Protein AF-W8GEL3-F1 (afdb_monomer_lite)

Foldseek 3Di:
DCPVVVVVVVVVVVVVVVVVVVVVVVVVVVVVVVVVVVVVVVVVVVVVVVVVVVVVVVVVVCVVVVDDVPVPLVVLQVVLVVLQVQCVQLVVQLVVLVVVLVVVCVVPVVCNVVSVVVSVVSSVVSVVRNVVSVVSSVCSNPPD

Secondary structure (DSSP, 8-state):
--HHHHHHHHHHHHHHHHHHHHHHHHHHHHHHHHHHHHHHHHHHHHHHHHHHHHHHHHHHHHHHH---HHHHHHHHHHHHHHHGGGHHHHHHHHHHHHHHHHHHHHH-GGGHHHHHHHHHHHHHHHHHHHHHHHHHHHHHHHT-

Structure (mmCIF, N/CA/C/O backbone):
data_AF-W8GEL3-F1
#
_entry.id   AF-W8GEL3-F1
#
loop_
_atom_site.group_PDB
_atom_site.id
_atom_site.type_symbol
_atom_site.label_atom_id
_atom_site.label_alt_id
_atom_site.label_comp_id
_atom_site.label_asym_id
_atom_site.label_entity_id
_atom_site.label_seq_id
_atom_site.pdbx_PDB_ins_code
_atom_site.Cartn_x
_atom_site.Cartn_y
_atom_site.Cartn_z
_atom_site.occupancy
_atom_site.B_iso_or_equiv
_atom_site.auth_seq_id
_atom_site.auth_comp_id
_atom_site.auth_asym_id
_atom_site.auth_atom_id
_atom_site.pdbx_PDB_model_num
ATOM 1 N N . MET A 1 1 ? -8.333 12.219 53.788 1.00 58.69 1 MET A N 1
ATOM 2 C CA . MET A 1 1 ? -8.489 13.093 52.601 1.00 58.69 1 MET A CA 1
ATOM 3 C C . MET A 1 1 ? -7.309 13.047 51.596 1.00 58.69 1 MET A C 1
ATOM 5 O O . MET A 1 1 ? -7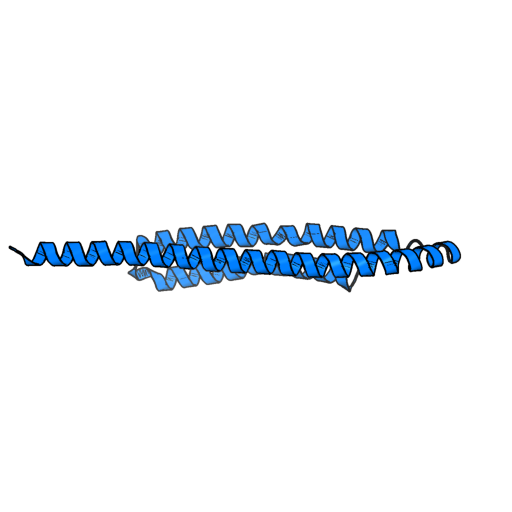.336 13.787 50.629 1.00 58.69 1 MET A O 1
ATOM 9 N N . ASN A 1 2 ? -6.304 12.157 51.739 1.00 61.06 2 ASN A N 1
ATOM 10 C CA . ASN A 1 2 ? -5.043 12.194 50.954 1.00 61.06 2 ASN A CA 1
ATOM 11 C C . ASN A 1 2 ? -4.965 11.192 49.761 1.00 61.06 2 ASN A C 1
ATOM 13 O O . ASN A 1 2 ? -4.196 11.377 48.824 1.00 61.06 2 ASN A O 1
ATOM 17 N N . LYS A 1 3 ? -5.797 10.138 49.711 1.00 61.75 3 LYS A N 1
ATOM 18 C CA . LYS A 1 3 ? -5.698 9.108 48.648 1.00 61.75 3 LYS A CA 1
ATOM 19 C C . LYS A 1 3 ? -5.955 9.645 47.226 1.00 61.75 3 LYS A C 1
ATOM 21 O O . LYS A 1 3 ? -5.307 9.191 46.291 1.00 61.75 3 LYS A O 1
ATOM 26 N N . ASN A 1 4 ? -6.820 10.652 47.075 1.00 62.16 4 ASN A N 1
ATOM 27 C CA . ASN A 1 4 ? -7.196 11.222 45.771 1.00 62.16 4 ASN A CA 1
ATOM 28 C C . ASN A 1 4 ? -6.123 12.132 45.142 1.00 62.16 4 ASN A C 1
ATOM 30 O O . ASN A 1 4 ? -6.151 12.368 43.934 1.00 62.16 4 ASN A O 1
ATOM 34 N N . LEU A 1 5 ? -5.178 12.647 45.937 1.00 62.97 5 LEU A N 1
ATOM 35 C CA . LEU A 1 5 ? -4.068 13.466 45.433 1.00 62.97 5 LEU A CA 1
ATOM 36 C C . LEU A 1 5 ? -2.972 12.581 44.822 1.00 62.97 5 LEU A C 1
ATOM 38 O O . LEU A 1 5 ? -2.468 12.873 43.739 1.00 62.97 5 LEU A O 1
ATOM 42 N N . ASN A 1 6 ? -2.661 11.454 45.469 1.00 70.31 6 ASN A N 1
ATOM 43 C CA . ASN A 1 6 ? -1.639 10.515 45.002 1.00 70.31 6 ASN A CA 1
ATOM 44 C C . ASN A 1 6 ? -2.050 9.814 43.688 1.00 70.31 6 ASN A C 1
ATOM 46 O O . ASN A 1 6 ? -1.251 9.706 42.757 1.00 70.31 6 ASN A O 1
ATOM 50 N N . THR A 1 7 ? -3.323 9.423 43.549 1.00 71.44 7 THR A N 1
ATOM 51 C CA . THR A 1 7 ? -3.838 8.830 42.300 1.00 71.44 7 THR A CA 1
ATOM 52 C C . THR A 1 7 ? -3.793 9.811 41.122 1.00 71.44 7 THR A C 1
ATOM 54 O O . THR A 1 7 ? -3.418 9.420 40.016 1.00 71.44 7 THR A O 1
ATOM 57 N N . ASN A 1 8 ? -4.084 11.095 41.357 1.00 73.00 8 ASN A N 1
ATOM 58 C CA . ASN A 1 8 ? -4.004 12.149 40.340 1.00 73.00 8 ASN A CA 1
ATOM 59 C C . ASN A 1 8 ? -2.567 12.427 39.868 1.00 73.00 8 ASN A C 1
ATOM 61 O O . ASN A 1 8 ? -2.337 12.608 38.671 1.00 73.00 8 ASN A O 1
ATOM 65 N N . ILE A 1 9 ? -1.590 12.431 40.780 1.00 77.06 9 ILE A N 1
ATOM 66 C CA . ILE A 1 9 ? -0.173 12.640 40.436 1.00 77.06 9 ILE A CA 1
ATOM 67 C C . ILE A 1 9 ? 0.368 11.449 39.633 1.00 77.06 9 ILE A C 1
ATOM 69 O O . ILE A 1 9 ? 1.024 11.642 38.606 1.00 77.06 9 ILE A O 1
ATOM 73 N N . LYS A 1 10 ? 0.046 10.216 40.048 1.00 78.56 10 LYS A N 1
ATOM 74 C CA . LYS A 1 10 ? 0.476 8.994 39.348 1.00 78.56 10 LYS A CA 1
ATOM 75 C C . LYS A 1 10 ? -0.104 8.918 37.930 1.00 78.56 10 LYS A C 1
ATOM 77 O O . LYS A 1 10 ? 0.619 8.600 36.991 1.00 78.56 10 LYS A O 1
ATOM 82 N N . SER A 1 11 ? -1.373 9.296 37.777 1.00 79.38 11 SER A N 1
ATOM 83 C CA . SER A 1 11 ? -2.069 9.420 36.492 1.00 79.38 11 SER A CA 1
ATOM 84 C C . SER A 1 11 ? -1.412 10.460 35.572 1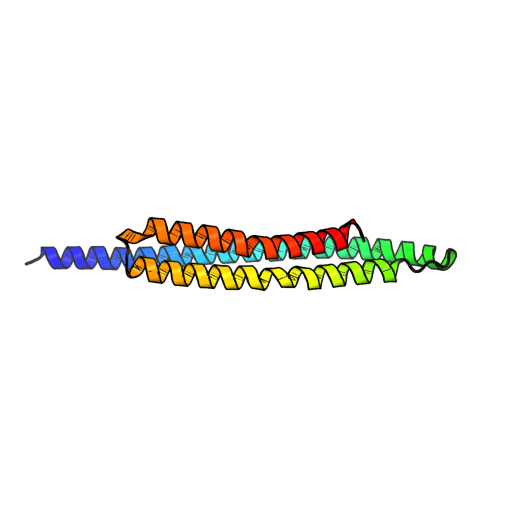.00 79.38 11 SER A C 1
ATOM 86 O O . SER A 1 11 ? -1.013 10.130 34.455 1.00 79.38 11 SER A O 1
ATOM 88 N N . LYS A 1 12 ? -1.185 11.695 36.047 1.00 80.75 12 LYS A N 1
ATOM 89 C CA . LYS A 1 12 ? -0.526 12.748 35.247 1.00 80.75 12 LYS A CA 1
ATOM 90 C C . LYS A 1 12 ? 0.882 12.358 34.792 1.00 80.75 12 LYS A C 1
ATOM 92 O O . LYS A 1 12 ? 1.240 12.609 33.641 1.00 80.75 12 LYS A O 1
ATOM 97 N N . ASN A 1 13 ? 1.666 11.724 35.663 1.00 83.81 13 ASN A N 1
ATOM 98 C CA . ASN A 1 13 ? 3.007 11.253 35.312 1.00 83.81 13 ASN A CA 1
ATOM 99 C C . ASN A 1 13 ? 2.968 10.110 34.288 1.00 83.81 13 ASN A C 1
ATOM 101 O O . ASN A 1 13 ? 3.804 10.078 33.387 1.00 83.81 13 ASN A O 1
ATOM 105 N N . PHE A 1 14 ? 1.972 9.224 34.369 1.00 84.50 14 PHE A N 1
ATOM 106 C CA . PHE A 1 14 ? 1.754 8.178 33.372 1.00 84.50 14 PHE A CA 1
ATOM 107 C C . PHE A 1 14 ? 1.435 8.766 31.991 1.00 84.50 14 PHE A C 1
ATOM 109 O O . PHE A 1 14 ? 2.116 8.430 31.025 1.00 84.50 14 PHE A O 1
ATOM 116 N N . TYR A 1 15 ? 0.494 9.713 31.893 1.00 80.88 15 TYR A N 1
ATOM 117 C CA . TYR A 1 15 ? 0.175 10.374 30.618 1.00 80.88 15 TYR A CA 1
ATOM 118 C C . TYR A 1 15 ? 1.362 11.161 30.043 1.00 80.88 15 TYR A C 1
ATOM 120 O O . TYR A 1 15 ? 1.587 11.149 28.832 1.00 80.88 15 TYR A O 1
ATOM 128 N N . LYS A 1 16 ? 2.160 11.814 30.898 1.00 86.50 16 LYS A N 1
ATOM 129 C CA . LYS A 1 16 ? 3.372 12.529 30.474 1.00 86.50 16 LYS A CA 1
ATOM 130 C C . LYS A 1 16 ? 4.427 11.571 29.912 1.00 86.50 16 LYS A C 1
ATOM 132 O O . LYS A 1 16 ? 4.990 11.848 28.852 1.00 86.50 16 LYS A O 1
ATOM 137 N N . ASN A 1 17 ? 4.658 10.436 30.573 1.00 86.44 17 ASN A N 1
ATOM 138 C CA . ASN A 1 17 ? 5.586 9.410 30.093 1.00 86.44 17 ASN A CA 1
ATOM 139 C C . ASN A 1 17 ? 5.075 8.726 28.820 1.00 86.44 17 ASN A C 1
ATOM 141 O O . ASN A 1 17 ? 5.866 8.498 27.911 1.00 86.44 17 ASN A O 1
ATOM 145 N N . LEU A 1 18 ? 3.767 8.480 28.709 1.00 86.62 18 LEU A N 1
ATOM 146 C CA . LEU A 1 18 ? 3.155 7.883 27.523 1.00 86.62 18 LEU A CA 1
ATOM 147 C C . LEU A 1 18 ? 3.281 8.799 26.297 1.00 86.62 18 LEU A C 1
ATOM 149 O O . LEU A 1 18 ? 3.706 8.349 25.240 1.00 86.62 18 LEU A O 1
ATOM 153 N N . ASN A 1 19 ? 3.005 10.100 26.437 1.00 82.25 19 ASN A N 1
ATOM 154 C CA . ASN A 1 19 ? 3.178 11.060 25.339 1.00 82.25 19 ASN A CA 1
ATOM 155 C C . ASN A 1 19 ? 4.661 11.233 24.961 1.00 82.25 19 ASN A C 1
ATOM 157 O O . ASN A 1 19 ? 5.006 11.379 23.792 1.00 82.25 19 ASN A O 1
ATOM 161 N N . THR A 1 20 ? 5.561 11.158 25.944 1.00 87.19 20 THR A N 1
ATOM 162 C CA . THR A 1 20 ? 7.006 11.160 25.681 1.00 87.19 20 THR A CA 1
ATOM 163 C C . THR A 1 20 ? 7.391 9.914 24.878 1.00 87.19 20 THR A C 1
ATOM 165 O O . THR A 1 20 ? 7.966 10.048 23.805 1.00 87.19 20 THR A O 1
ATOM 168 N N . PHE A 1 21 ? 6.981 8.719 25.306 1.00 87.81 21 PHE A N 1
ATOM 169 C CA . PHE A 1 21 ? 7.220 7.461 24.591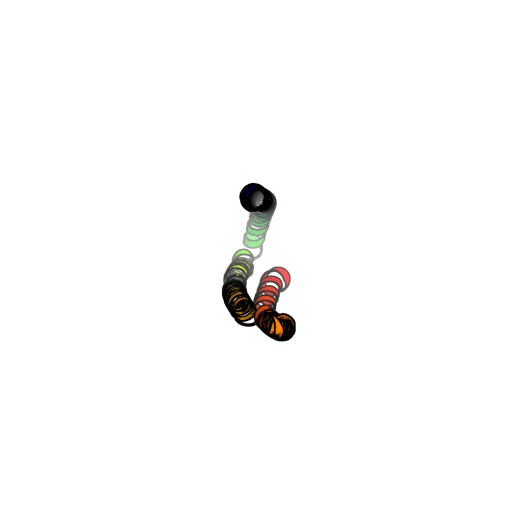 1.00 87.81 21 PHE A CA 1
ATOM 170 C C . PHE A 1 21 ? 6.693 7.482 23.147 1.00 87.81 21 PHE A C 1
ATOM 172 O O . PHE A 1 21 ? 7.425 7.132 22.223 1.00 87.81 21 PHE A O 1
ATOM 179 N N . VAL A 1 22 ? 5.466 7.971 22.936 1.00 89.38 22 VAL A N 1
ATOM 180 C CA . VAL A 1 22 ? 4.871 8.103 21.596 1.00 89.38 22 VAL A CA 1
ATOM 181 C C . VAL A 1 22 ? 5.706 9.034 20.709 1.00 89.38 22 VAL A C 1
ATOM 183 O O . VAL A 1 22 ? 6.023 8.661 19.582 1.00 89.38 22 VAL A O 1
ATOM 186 N N . LYS A 1 23 ? 6.148 10.194 21.218 1.00 90.19 23 LYS A N 1
ATOM 187 C CA . LYS A 1 23 ? 7.010 11.130 20.467 1.00 90.19 23 LYS A CA 1
ATOM 188 C C . LYS A 1 23 ? 8.361 10.525 20.081 1.00 90.19 23 LYS A C 1
ATOM 190 O O . LYS A 1 23 ? 8.839 10.746 18.970 1.00 90.19 23 LYS A O 1
ATOM 195 N N . TRP A 1 24 ? 8.978 9.764 20.984 1.00 89.69 24 TRP A N 1
ATOM 196 C CA . TRP A 1 24 ? 10.237 9.074 20.696 1.00 89.69 24 TRP A CA 1
ATOM 197 C C . TRP A 1 24 ? 10.042 7.956 19.664 1.00 89.69 24 TRP A C 1
ATOM 199 O O . TRP A 1 24 ? 10.856 7.826 18.755 1.00 89.69 24 TRP A O 1
ATOM 209 N N . SER A 1 25 ? 8.931 7.217 19.724 1.00 87.12 25 SER A N 1
ATOM 210 C CA . SER A 1 25 ? 8.602 6.198 18.721 1.00 87.12 25 SER A CA 1
ATOM 211 C C . SER A 1 25 ? 8.395 6.798 17.329 1.00 87.12 25 SER A C 1
ATOM 213 O O . SER A 1 25 ? 8.905 6.251 16.353 1.00 87.12 25 SER A O 1
ATOM 215 N N . THR A 1 26 ? 7.682 7.922 17.210 1.00 89.19 26 THR A N 1
ATOM 216 C CA . THR A 1 26 ? 7.473 8.574 15.906 1.00 89.19 26 THR A CA 1
ATOM 217 C C . THR A 1 26 ? 8.768 9.143 15.338 1.00 89.19 26 THR A C 1
ATOM 219 O O . THR A 1 26 ? 8.978 9.075 14.131 1.00 89.19 26 THR A O 1
ATOM 222 N N . LEU A 1 27 ? 9.660 9.658 16.194 1.00 92.50 27 LEU A N 1
ATOM 223 C CA . LEU A 1 27 ? 10.988 10.117 15.773 1.00 92.50 27 LEU A CA 1
ATOM 224 C C . LEU A 1 27 ? 11.843 8.968 15.234 1.00 92.50 27 LEU A C 1
ATOM 226 O O . LEU A 1 27 ? 12.467 9.119 14.188 1.00 92.50 27 LEU A O 1
ATOM 230 N N . ILE A 1 28 ? 11.842 7.814 15.905 1.00 92.94 28 ILE A N 1
ATOM 231 C CA . ILE A 1 28 ? 12.585 6.632 15.449 1.00 92.94 28 ILE A CA 1
ATOM 232 C C . ILE A 1 28 ? 12.066 6.163 14.086 1.00 92.94 28 ILE A C 1
ATOM 234 O O . ILE A 1 28 ? 12.862 5.950 13.173 1.00 92.94 28 ILE A O 1
ATOM 238 N N . ILE A 1 29 ? 10.743 6.057 13.924 1.00 91.75 29 ILE A N 1
ATOM 239 C CA . ILE A 1 29 ? 10.129 5.662 12.648 1.00 91.75 29 ILE A CA 1
ATOM 240 C C . ILE A 1 29 ? 10.508 6.655 11.543 1.00 91.75 29 ILE A C 1
ATOM 242 O O . ILE A 1 29 ? 10.940 6.226 10.477 1.00 91.75 29 ILE A O 1
ATOM 246 N N . ALA A 1 30 ? 10.428 7.964 11.811 1.00 89.75 30 ALA A N 1
ATOM 247 C CA . ALA A 1 30 ? 10.790 9.002 10.848 1.00 89.75 30 ALA A CA 1
ATOM 248 C C . ALA A 1 30 ? 12.261 8.905 10.399 1.00 89.75 30 ALA A C 1
ATOM 250 O O . ALA A 1 30 ? 12.554 9.015 9.206 1.00 89.75 30 ALA A O 1
ATOM 251 N N . ILE A 1 31 ? 13.183 8.649 11.334 1.00 94.19 31 ILE A N 1
ATOM 252 C CA . ILE A 1 31 ? 14.610 8.466 11.032 1.00 94.19 31 ILE A CA 1
ATOM 253 C C . ILE A 1 31 ? 14.823 7.220 10.168 1.00 94.19 31 ILE A C 1
ATOM 255 O O . ILE A 1 31 ? 15.536 7.291 9.170 1.00 94.19 31 ILE A O 1
ATOM 259 N N . ILE A 1 32 ? 14.180 6.098 10.503 1.00 94.44 32 ILE A N 1
ATOM 260 C CA . ILE A 1 32 ? 14.272 4.860 9.714 1.00 94.44 32 ILE A CA 1
ATOM 261 C C . ILE A 1 32 ? 13.755 5.094 8.294 1.00 94.44 32 ILE A C 1
ATOM 263 O O . ILE A 1 32 ? 14.436 4.742 7.332 1.00 94.44 32 ILE A O 1
ATOM 267 N N . THR A 1 33 ? 12.593 5.733 8.142 1.00 89.56 33 THR A N 1
ATOM 268 C CA . THR A 1 33 ? 12.051 6.045 6.813 1.00 89.56 33 THR A CA 1
ATOM 269 C C . THR A 1 33 ? 12.974 6.965 6.022 1.00 89.56 33 THR A C 1
ATOM 271 O O . THR A 1 33 ? 13.185 6.733 4.837 1.00 89.56 33 THR A O 1
ATOM 274 N N . LEU A 1 34 ? 13.588 7.960 6.668 1.00 92.31 34 LEU A N 1
ATOM 275 C CA . LEU A 1 34 ? 14.533 8.861 6.012 1.00 92.31 34 LEU A CA 1
ATOM 276 C C . LEU A 1 34 ? 15.786 8.113 5.535 1.00 92.31 34 LEU A C 1
ATOM 278 O O . LEU A 1 34 ? 16.220 8.301 4.401 1.00 92.31 34 LEU A O 1
ATOM 282 N N . ILE A 1 35 ? 16.338 7.233 6.374 1.00 93.62 35 ILE A N 1
ATOM 283 C CA . ILE A 1 35 ? 17.493 6.396 6.025 1.00 93.62 35 ILE A CA 1
ATOM 284 C C . ILE A 1 35 ? 17.162 5.493 4.832 1.00 93.62 35 ILE A C 1
ATOM 286 O O . ILE A 1 35 ? 17.958 5.411 3.898 1.00 93.62 35 ILE A O 1
ATOM 290 N N . LEU A 1 36 ? 15.985 4.861 4.826 1.00 91.81 36 LEU A N 1
ATOM 291 C CA . LEU A 1 36 ? 15.539 4.022 3.712 1.00 91.81 36 LEU A CA 1
ATOM 292 C C . LEU A 1 36 ? 15.394 4.817 2.409 1.00 91.81 36 LEU A C 1
ATOM 294 O O . LEU A 1 36 ? 15.824 4.339 1.363 1.00 91.81 36 LEU A O 1
ATOM 298 N N . VAL A 1 37 ? 14.857 6.039 2.464 1.00 90.31 37 VAL A N 1
ATOM 299 C CA . VAL A 1 37 ? 14.742 6.920 1.288 1.00 90.31 37 VAL A CA 1
ATOM 300 C C . VAL A 1 37 ? 16.119 7.313 0.745 1.00 90.31 37 VAL A C 1
ATOM 302 O O . VAL A 1 37 ? 16.322 7.306 -0.471 1.00 90.31 37 VAL A O 1
ATOM 305 N N . ILE A 1 38 ? 17.081 7.611 1.624 1.00 91.62 38 ILE A N 1
ATOM 306 C CA . ILE A 1 38 ? 18.456 7.945 1.221 1.00 91.62 38 ILE A CA 1
ATOM 307 C C . ILE A 1 38 ? 19.139 6.724 0.594 1.00 91.62 38 ILE A C 1
ATOM 309 O O . ILE A 1 38 ? 19.721 6.841 -0.482 1.00 91.62 38 ILE A O 1
ATOM 313 N N . LEU A 1 39 ? 19.031 5.546 1.216 1.00 90.56 39 LEU A N 1
ATOM 314 C CA . LEU A 1 39 ? 19.573 4.292 0.680 1.00 90.56 39 LEU A CA 1
ATOM 315 C C . LEU A 1 39 ? 18.975 3.947 -0.688 1.00 90.56 39 LEU A C 1
ATOM 317 O O . LEU A 1 39 ? 19.719 3.634 -1.614 1.00 90.56 39 LEU A O 1
ATOM 321 N N . ALA A 1 40 ? 17.652 4.050 -0.833 1.00 86.75 40 ALA A N 1
ATOM 322 C CA . ALA A 1 40 ? 16.975 3.816 -2.104 1.00 86.75 40 ALA A CA 1
ATOM 323 C C . ALA A 1 40 ? 17.459 4.796 -3.184 1.00 86.75 40 ALA A C 1
ATOM 325 O O . ALA A 1 40 ? 17.773 4.375 -4.295 1.00 86.75 40 ALA A O 1
ATOM 326 N N . SER A 1 41 ? 17.596 6.080 -2.837 1.00 85.56 41 SER A N 1
ATOM 327 C CA . SER A 1 41 ? 18.141 7.099 -3.743 1.00 85.56 41 SER A CA 1
ATOM 328 C C . SER A 1 41 ? 19.564 6.756 -4.187 1.00 85.56 41 SER A C 1
ATOM 330 O O . SER A 1 41 ? 19.861 6.822 -5.374 1.00 85.56 41 SER A O 1
ATOM 332 N N . LEU A 1 42 ? 20.435 6.332 -3.264 1.00 87.69 42 LEU A N 1
ATOM 333 C CA . LEU A 1 42 ? 21.820 5.954 -3.570 1.00 87.69 42 LEU A CA 1
ATOM 334 C C . LEU A 1 42 ? 21.908 4.756 -4.524 1.00 87.69 42 LEU A C 1
ATOM 336 O O . LEU A 1 42 ? 22.700 4.788 -5.464 1.00 87.69 42 LEU A O 1
ATOM 340 N N . ILE A 1 43 ? 21.080 3.728 -4.317 1.00 87.62 43 ILE A N 1
ATOM 341 C CA . ILE A 1 43 ? 21.000 2.573 -5.225 1.00 87.62 43 ILE A CA 1
ATOM 342 C C . ILE A 1 43 ? 20.541 3.032 -6.614 1.00 87.62 43 ILE A C 1
ATOM 344 O O . ILE A 1 43 ? 21.130 2.642 -7.620 1.00 87.62 43 ILE A O 1
ATOM 348 N N . HIS A 1 44 ? 19.534 3.905 -6.675 1.00 81.88 44 HIS A N 1
ATOM 349 C CA . HIS A 1 44 ? 18.998 4.401 -7.939 1.00 81.88 44 HIS A CA 1
ATOM 350 C C . HIS A 1 44 ? 20.008 5.266 -8.708 1.00 81.88 44 HIS A C 1
ATOM 352 O O . HIS A 1 44 ? 20.125 5.122 -9.922 1.00 81.88 44 HIS A O 1
ATOM 358 N N . TYR A 1 45 ? 20.798 6.097 -8.018 1.00 81.81 45 TYR A N 1
ATOM 359 C CA . TYR A 1 45 ? 21.904 6.835 -8.640 1.00 81.81 45 TYR A CA 1
ATOM 360 C C . TYR A 1 45 ? 22.945 5.901 -9.271 1.00 81.81 45 TYR A C 1
ATOM 362 O O . TYR A 1 45 ? 23.430 6.196 -10.361 1.00 81.81 45 TYR A O 1
ATOM 370 N N . GLY A 1 46 ? 23.265 4.776 -8.620 1.00 79.38 46 GLY A N 1
ATOM 371 C CA . GLY A 1 46 ? 24.181 3.770 -9.165 1.00 79.38 46 GLY A CA 1
ATOM 372 C C . GLY A 1 46 ? 23.635 3.090 -10.423 1.00 79.38 46 GLY A C 1
ATOM 373 O O . GLY A 1 46 ? 24.327 3.039 -11.435 1.00 79.38 46 GLY A O 1
ATOM 374 N N . VAL A 1 47 ? 22.374 2.648 -10.384 1.00 78.69 47 VAL A N 1
ATOM 375 C CA . VAL A 1 47 ? 21.712 1.989 -11.526 1.00 78.69 47 VAL A CA 1
ATOM 376 C C . VAL A 1 47 ? 21.564 2.938 -12.716 1.00 78.69 47 VAL A C 1
ATOM 378 O O . VAL A 1 47 ? 21.915 2.563 -13.828 1.00 78.69 47 VAL A O 1
ATOM 381 N N . ILE A 1 48 ? 21.120 4.184 -12.500 1.00 78.12 48 ILE A N 1
ATOM 382 C CA . ILE A 1 48 ? 21.003 5.181 -13.580 1.00 78.12 48 ILE A CA 1
ATOM 383 C C . ILE A 1 48 ? 22.368 5.455 -14.214 1.00 78.12 48 ILE A C 1
ATOM 385 O O . ILE A 1 48 ? 22.458 5.620 -15.430 1.00 78.12 48 ILE A O 1
ATOM 389 N N . PHE A 1 49 ? 23.430 5.524 -13.410 1.00 77.44 49 PHE A N 1
ATOM 390 C CA . PHE A 1 49 ? 24.777 5.748 -13.923 1.00 77.44 49 PHE A CA 1
ATOM 391 C C . PHE A 1 49 ? 25.230 4.592 -14.825 1.00 77.44 49 PHE A C 1
ATOM 393 O O . PHE A 1 49 ? 25.711 4.835 -15.932 1.00 77.44 49 PHE A O 1
ATOM 400 N N . GLU A 1 50 ? 25.006 3.351 -14.393 1.00 76.88 50 GLU A N 1
ATOM 401 C CA . GLU A 1 50 ? 25.329 2.149 -15.163 1.00 76.88 50 GLU A CA 1
ATOM 402 C C . GLU A 1 50 ? 24.490 2.049 -16.452 1.00 76.88 50 GLU A C 1
ATOM 404 O O . GLU A 1 50 ? 25.055 1.923 -17.543 1.00 76.88 50 GLU A O 1
ATOM 409 N N . ASP A 1 51 ? 23.169 2.242 -16.37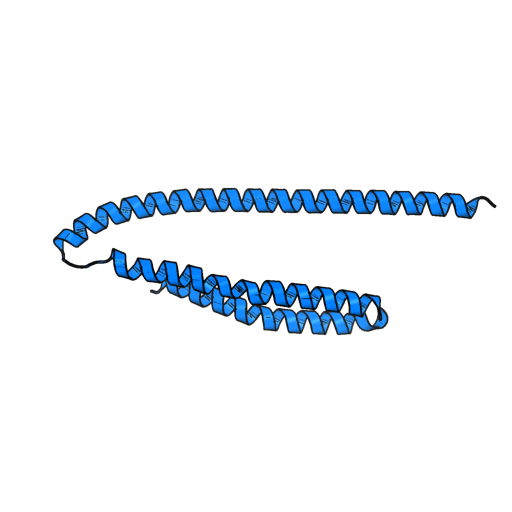4 1.00 71.81 51 ASP A N 1
ATOM 410 C CA . ASP A 1 51 ? 22.277 2.268 -17.543 1.00 71.81 51 ASP A CA 1
ATOM 411 C C . ASP A 1 51 ? 22.648 3.378 -18.526 1.00 71.81 51 ASP A C 1
ATOM 413 O O . ASP A 1 51 ? 22.672 3.148 -19.732 1.00 71.81 51 ASP A O 1
ATOM 417 N N . THR A 1 52 ? 23.014 4.568 -18.043 1.00 68.19 52 THR A N 1
ATOM 418 C CA . THR A 1 52 ? 23.450 5.661 -18.924 1.00 68.19 52 THR A CA 1
ATOM 419 C C . THR A 1 52 ? 24.721 5.268 -19.678 1.00 68.19 52 THR A C 1
ATOM 421 O O . THR A 1 52 ? 24.817 5.510 -20.881 1.00 68.19 52 THR A O 1
ATOM 424 N N . THR A 1 53 ? 25.686 4.614 -19.023 1.00 71.19 53 THR A N 1
ATOM 425 C CA . THR A 1 53 ? 26.903 4.139 -19.706 1.00 71.19 53 THR A CA 1
ATOM 426 C C . THR A 1 53 ? 26.628 3.024 -20.718 1.00 71.19 53 THR A C 1
ATOM 428 O O . THR A 1 53 ? 27.206 3.041 -21.806 1.00 71.19 53 THR A O 1
ATOM 431 N N . ASN A 1 54 ? 25.701 2.115 -20.413 1.00 71.50 54 ASN A N 1
ATOM 432 C CA . ASN A 1 54 ? 25.301 1.027 -21.306 1.00 71.50 54 ASN A CA 1
ATOM 433 C C . ASN A 1 54 ? 24.499 1.540 -22.514 1.00 71.50 54 ASN A C 1
ATOM 435 O O . ASN A 1 54 ? 24.733 1.099 -23.639 1.00 71.50 54 ASN A O 1
ATOM 439 N N . VAL A 1 55 ? 23.614 2.525 -22.316 1.00 70.19 55 VAL A N 1
ATOM 440 C CA . VAL A 1 55 ? 22.854 3.179 -23.395 1.00 70.19 55 VAL A CA 1
ATOM 441 C C . VAL A 1 55 ? 23.780 3.959 -24.323 1.00 70.19 55 VAL A C 1
ATOM 443 O O . VAL A 1 55 ? 23.596 3.923 -25.536 1.00 70.19 55 VAL A O 1
ATOM 446 N N . LEU A 1 56 ? 24.816 4.628 -23.806 1.00 70.50 56 LEU A N 1
ATOM 447 C CA . LEU A 1 56 ? 25.804 5.304 -24.658 1.00 70.50 56 LEU A CA 1
ATOM 448 C C . LEU A 1 56 ? 26.541 4.314 -25.579 1.00 70.50 56 LEU A C 1
ATOM 450 O O . LEU A 1 56 ? 26.813 4.644 -26.733 1.00 70.50 56 LEU A O 1
ATOM 454 N N . GLN A 1 57 ? 26.806 3.095 -25.103 1.00 69.81 57 GLN A N 1
ATOM 455 C CA . GLN A 1 57 ? 27.414 2.027 -25.901 1.00 69.81 57 GLN A CA 1
ATOM 456 C C . GLN A 1 57 ? 26.423 1.421 -26.909 1.00 69.81 57 GLN A C 1
ATOM 458 O O . GLN A 1 57 ? 26.774 1.245 -28.077 1.00 69.81 57 GLN A O 1
ATOM 463 N N . SER A 1 58 ? 25.173 1.160 -26.505 1.00 64.31 58 SER A N 1
ATOM 464 C CA . SER A 1 58 ? 24.150 0.602 -27.400 1.00 64.31 58 SER A CA 1
ATOM 465 C C . SER A 1 58 ? 23.685 1.603 -28.458 1.00 64.31 58 SER A C 1
ATOM 467 O O . SER A 1 58 ? 23.429 1.204 -29.581 1.00 64.31 58 SER A O 1
ATOM 469 N N . THR A 1 59 ? 23.661 2.907 -28.163 1.00 64.94 59 THR A N 1
ATOM 470 C CA . THR A 1 59 ? 23.319 3.955 -29.145 1.00 64.94 59 THR A CA 1
ATOM 471 C C . THR A 1 59 ? 24.331 3.993 -30.291 1.00 64.94 59 THR A C 1
ATOM 473 O O . THR A 1 59 ? 23.954 4.186 -31.445 1.00 64.94 59 THR A O 1
ATOM 476 N N . GLN A 1 60 ? 25.626 3.789 -30.008 1.00 67.06 60 GLN A N 1
ATOM 477 C CA . GLN A 1 60 ? 26.631 3.683 -31.071 1.00 67.06 60 GLN A CA 1
ATOM 478 C C . GLN A 1 60 ? 26.429 2.432 -31.930 1.00 67.06 60 GLN A C 1
ATOM 480 O O . GLN A 1 60 ? 26.635 2.500 -33.140 1.00 67.06 60 GLN A O 1
ATOM 485 N N . GLN A 1 61 ? 25.986 1.329 -31.325 1.00 65.62 61 GLN A N 1
ATOM 486 C CA . GLN A 1 61 ? 25.655 0.091 -32.028 1.00 65.62 61 GLN A CA 1
ATOM 487 C C . GLN A 1 61 ? 24.378 0.246 -32.877 1.00 65.62 61 GLN A C 1
ATOM 489 O O . GLN A 1 61 ? 24.379 -0.120 -34.047 1.00 65.62 61 GLN A O 1
ATOM 494 N N . ASP A 1 62 ? 23.332 0.871 -32.338 1.00 63.28 62 ASP A N 1
ATOM 495 C CA . ASP A 1 62 ? 22.038 1.129 -32.983 1.00 63.28 62 ASP A CA 1
ATOM 496 C C . ASP A 1 62 ? 22.171 2.050 -34.204 1.00 63.28 62 ASP A C 1
ATOM 498 O O . ASP A 1 62 ? 21.554 1.809 -35.242 1.00 63.28 62 ASP A O 1
ATOM 502 N N . MET A 1 63 ? 23.073 3.039 -34.148 1.00 63.78 63 MET A N 1
ATOM 503 C CA . MET A 1 63 ? 23.439 3.848 -35.319 1.00 63.78 63 MET A CA 1
ATOM 504 C C . MET A 1 63 ? 24.099 3.027 -36.446 1.00 63.78 63 MET A C 1
ATOM 506 O O . MET A 1 63 ? 24.114 3.486 -37.588 1.00 63.78 63 MET A O 1
ATOM 510 N N . MET A 1 64 ? 24.628 1.829 -36.162 1.00 60.94 64 MET A N 1
ATOM 511 C CA . MET A 1 64 ? 25.193 0.913 -37.165 1.00 60.94 64 MET A CA 1
ATOM 512 C C . MET A 1 64 ? 24.187 -0.130 -37.693 1.00 60.94 64 MET A C 1
ATOM 514 O O . MET A 1 64 ? 24.432 -0.679 -38.767 1.00 60.94 64 MET A O 1
ATOM 518 N N . VAL A 1 65 ? 23.073 -0.399 -36.993 1.00 68.31 65 VAL A N 1
ATOM 519 C CA . VAL A 1 65 ? 22.042 -1.393 -37.393 1.00 68.31 65 VAL A CA 1
ATOM 520 C C . VAL A 1 65 ? 20.645 -0.819 -37.680 1.00 68.31 65 VAL A C 1
ATOM 522 O O . VAL A 1 65 ? 19.811 -1.532 -38.231 1.00 68.31 65 VAL A O 1
ATOM 525 N N . GLY A 1 66 ? 20.392 0.468 -37.427 1.00 65.88 66 GLY A N 1
ATOM 526 C CA . GLY A 1 66 ? 19.156 1.153 -37.834 1.00 65.88 66 GLY A CA 1
ATOM 527 C C . GLY A 1 66 ? 17.918 0.857 -36.975 1.00 65.88 66 GLY A C 1
ATOM 528 O O . GLY A 1 66 ? 16.809 1.179 -37.395 1.00 65.88 66 GLY A O 1
ATOM 529 N N . GLU A 1 67 ? 18.087 0.279 -35.785 1.00 64.69 67 GLU A N 1
ATOM 530 C CA . GLU A 1 67 ? 17.013 -0.013 -34.826 1.00 64.69 67 GLU A CA 1
ATOM 531 C C . GLU A 1 67 ? 17.081 0.970 -33.645 1.00 64.69 67 GLU A C 1
ATOM 533 O O . GLU A 1 67 ? 18.161 1.291 -33.166 1.00 64.69 67 GLU A O 1
ATOM 538 N N . SER A 1 68 ? 15.944 1.529 -33.214 1.00 61.25 68 SER A N 1
ATOM 539 C CA . SER A 1 68 ? 15.893 2.604 -32.203 1.00 61.25 68 SER A CA 1
ATOM 540 C C . SER A 1 68 ? 15.504 2.065 -30.823 1.00 61.25 68 SER A C 1
ATOM 542 O O . SER A 1 68 ? 14.426 2.368 -30.314 1.00 61.25 68 SER A O 1
ATOM 544 N N . THR A 1 69 ? 16.385 1.293 -30.185 1.00 59.78 69 THR A N 1
ATOM 545 C CA . THR A 1 69 ? 16.099 0.570 -28.925 1.00 59.78 69 THR A CA 1
ATOM 546 C C . THR A 1 69 ? 15.716 1.488 -27.747 1.00 59.78 69 THR A C 1
ATOM 548 O O . THR A 1 69 ? 15.024 1.081 -26.812 1.00 59.78 69 THR A O 1
ATOM 551 N N . ILE A 1 70 ? 16.150 2.753 -27.775 1.00 63.03 70 ILE A N 1
ATOM 552 C CA . ILE A 1 70 ? 15.974 3.727 -26.679 1.00 63.03 70 ILE A CA 1
ATOM 553 C C . ILE A 1 70 ? 14.515 4.195 -26.547 1.00 63.03 70 ILE A C 1
ATOM 555 O O . ILE A 1 70 ? 14.067 4.543 -25.453 1.00 63.03 70 ILE A O 1
ATOM 559 N N . THR A 1 71 ? 13.754 4.203 -27.644 1.00 64.94 71 THR A N 1
ATOM 560 C CA . THR A 1 71 ? 12.375 4.709 -27.644 1.00 64.94 71 THR A CA 1
ATOM 561 C C . THR A 1 71 ? 11.401 3.713 -27.013 1.00 64.94 71 THR A C 1
ATOM 563 O O . THR A 1 71 ? 10.524 4.130 -26.258 1.00 64.94 71 THR A O 1
ATOM 566 N N . ASP A 1 72 ? 11.595 2.412 -27.223 1.00 69.12 72 ASP A N 1
ATOM 567 C CA . ASP A 1 72 ? 10.607 1.403 -26.822 1.00 69.12 72 ASP A CA 1
ATOM 568 C C . ASP A 1 72 ? 10.606 1.143 -25.306 1.00 69.12 72 ASP A C 1
ATOM 570 O O . ASP A 1 72 ? 9.554 1.179 -24.663 1.00 69.12 72 ASP A O 1
ATOM 574 N N . LYS A 1 73 ? 11.786 1.007 -24.685 1.00 75.25 73 LYS A N 1
ATOM 575 C CA . LYS A 1 73 ? 11.897 0.798 -23.225 1.00 75.25 73 LYS A CA 1
ATOM 576 C C . LYS A 1 73 ? 11.609 2.059 -22.406 1.00 75.25 73 LYS A C 1
ATOM 578 O O . LYS A 1 73 ? 11.108 1.978 -21.284 1.00 75.25 73 LYS A O 1
ATOM 583 N N . GLY A 1 74 ? 11.882 3.241 -22.965 1.00 79.19 74 GLY A N 1
ATOM 584 C CA . GL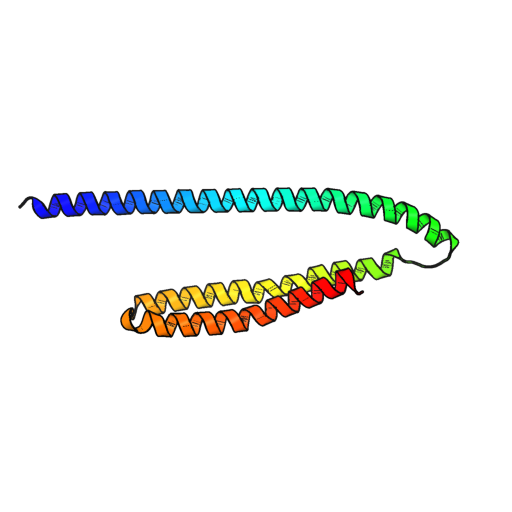Y A 1 74 ? 11.648 4.518 -22.285 1.00 79.19 74 GLY A CA 1
ATOM 585 C C . GLY A 1 74 ? 10.172 4.750 -21.943 1.00 79.19 74 GLY A C 1
ATOM 586 O O . GLY A 1 74 ? 9.847 5.184 -20.834 1.00 79.19 74 GLY A O 1
ATOM 587 N N . PHE A 1 75 ? 9.260 4.404 -22.857 1.00 83.38 75 PHE A N 1
ATOM 588 C CA . PHE A 1 75 ? 7.821 4.508 -22.600 1.00 83.38 75 PHE A CA 1
ATOM 589 C C . PHE A 1 75 ? 7.322 3.482 -21.581 1.00 83.38 75 PHE A C 1
ATOM 591 O O . PHE A 1 75 ? 6.426 3.800 -20.796 1.00 83.38 75 PHE A O 1
ATOM 598 N N . ALA A 1 76 ? 7.921 2.290 -21.541 1.00 85.31 76 ALA A N 1
ATOM 599 C CA . ALA A 1 76 ? 7.577 1.259 -20.569 1.00 85.31 76 ALA A CA 1
ATOM 600 C C . ALA A 1 76 ? 7.881 1.709 -19.126 1.00 85.31 76 ALA A C 1
ATOM 602 O O . ALA A 1 76 ? 7.022 1.596 -18.248 1.00 85.31 76 ALA A O 1
ATOM 603 N N . TYR A 1 77 ? 9.040 2.335 -18.889 1.00 87.19 77 TYR A N 1
ATOM 604 C CA . TYR A 1 77 ? 9.395 2.887 -17.573 1.00 87.19 77 TYR A CA 1
ATOM 605 C C . TYR A 1 77 ? 8.504 4.059 -17.147 1.00 87.19 77 TYR A C 1
ATOM 607 O O . TYR A 1 77 ? 8.092 4.134 -15.985 1.00 87.19 77 TYR A O 1
ATOM 615 N N . LEU A 1 78 ? 8.139 4.946 -18.078 1.00 88.00 78 LEU A N 1
ATOM 616 C CA . LEU A 1 78 ? 7.159 6.002 -17.802 1.00 88.00 78 LEU A CA 1
ATOM 617 C C . LEU A 1 78 ? 5.787 5.411 -17.450 1.00 88.00 78 LEU A C 1
ATOM 619 O O . LEU A 1 78 ? 5.160 5.838 -16.477 1.00 88.00 78 LEU A O 1
ATOM 623 N N . GLY A 1 79 ? 5.344 4.395 -18.195 1.00 89.06 79 GLY A N 1
ATOM 624 C CA . GLY A 1 79 ? 4.111 3.662 -17.919 1.00 89.06 79 GLY A CA 1
ATOM 625 C C . GLY A 1 79 ? 4.117 2.997 -16.540 1.00 89.06 79 GLY A C 1
ATOM 626 O O . GLY A 1 79 ? 3.129 3.100 -15.812 1.00 89.06 79 GLY A O 1
ATOM 627 N N . ALA A 1 80 ? 5.237 2.388 -16.139 1.00 90.81 80 ALA A N 1
ATOM 628 C CA . ALA A 1 80 ? 5.397 1.781 -14.819 1.00 90.81 80 ALA A CA 1
ATOM 629 C C . ALA A 1 80 ? 5.289 2.818 -13.686 1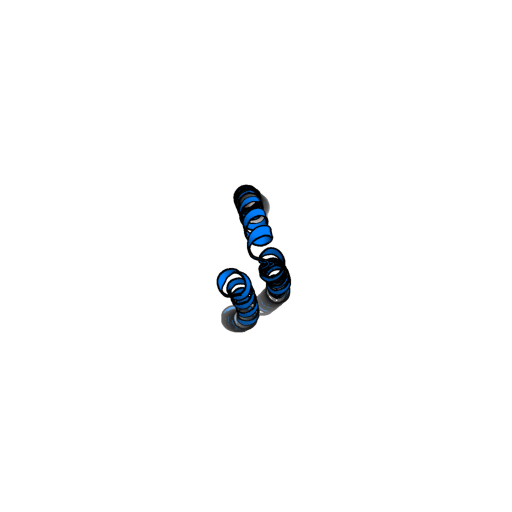.00 90.81 80 ALA A C 1
ATOM 631 O O . ALA A 1 80 ? 4.608 2.577 -12.686 1.00 90.81 80 ALA A O 1
ATOM 632 N N . GLY A 1 81 ? 5.889 4.001 -13.866 1.00 89.69 81 GLY A N 1
ATOM 633 C CA . GLY A 1 81 ? 5.783 5.107 -12.911 1.00 89.69 81 GLY A CA 1
ATOM 634 C C . GLY A 1 81 ? 4.347 5.614 -12.737 1.00 89.69 81 GLY A C 1
ATOM 635 O O . GLY A 1 81 ? 3.897 5.833 -11.612 1.00 89.69 81 GLY A O 1
ATOM 636 N N . VAL A 1 82 ? 3.593 5.742 -13.833 1.00 92.25 82 VAL A N 1
ATOM 637 C CA . VAL A 1 82 ? 2.173 6.136 -13.783 1.00 92.25 82 VAL A CA 1
ATOM 638 C C . VAL A 1 82 ? 1.319 5.042 -13.145 1.00 92.25 82 VAL A C 1
ATOM 640 O O . VAL A 1 82 ? 0.459 5.344 -12.315 1.00 92.25 82 VAL A O 1
ATOM 643 N N . ALA A 1 83 ? 1.572 3.774 -13.475 1.00 91.88 83 ALA A N 1
ATOM 644 C CA . ALA A 1 83 ? 0.859 2.647 -12.885 1.00 91.88 83 ALA A CA 1
ATOM 645 C C . ALA A 1 83 ? 0.998 2.642 -11.356 1.00 91.88 83 ALA A C 1
ATOM 647 O O . ALA A 1 83 ? -0.006 2.450 -10.671 1.00 91.88 83 ALA A O 1
ATOM 648 N N . ALA A 1 84 ? 2.186 2.951 -10.821 1.00 88.38 84 ALA A N 1
ATOM 649 C CA . ALA A 1 84 ? 2.463 3.013 -9.382 1.00 88.38 84 ALA A CA 1
ATOM 650 C C . ALA A 1 84 ? 1.679 4.103 -8.615 1.00 88.38 84 ALA A C 1
ATOM 652 O O . ALA A 1 84 ? 1.568 4.046 -7.390 1.00 88.38 84 ALA A O 1
ATOM 653 N N . VAL A 1 85 ? 1.063 5.075 -9.294 1.00 90.31 85 VAL A N 1
ATOM 654 C CA . VAL A 1 85 ? 0.170 6.053 -8.640 1.00 90.31 85 VAL A CA 1
ATOM 655 C C . VAL A 1 85 ? -1.113 5.381 -8.123 1.00 90.31 85 VAL A C 1
ATOM 657 O O . VAL A 1 85 ? -1.731 5.867 -7.171 1.00 90.31 85 VAL A O 1
ATOM 660 N N . GLY A 1 86 ? -1.490 4.223 -8.679 1.00 85.38 86 GLY A N 1
ATOM 661 C CA . GLY A 1 86 ? -2.680 3.463 -8.281 1.00 85.38 86 GLY A CA 1
ATOM 662 C C . GLY A 1 86 ? -2.729 3.077 -6.795 1.00 85.38 86 GLY A C 1
ATOM 663 O O . GLY A 1 86 ? -3.815 2.977 -6.223 1.00 85.38 86 GLY A O 1
ATOM 664 N N . PHE A 1 87 ? -1.578 2.956 -6.130 1.00 87.94 87 PHE A N 1
ATOM 665 C CA . PHE A 1 87 ? -1.488 2.628 -4.702 1.00 87.94 87 PHE A CA 1
ATOM 666 C C . PHE A 1 87 ? -2.053 3.705 -3.771 1.00 87.94 87 PHE A C 1
ATOM 668 O O . PHE A 1 87 ? -2.469 3.394 -2.651 1.00 87.94 87 PHE A O 1
ATOM 675 N N . LEU A 1 88 ? -2.106 4.967 -4.213 1.00 89.56 88 LEU A N 1
ATOM 676 C CA . LEU A 1 88 ? -2.612 6.067 -3.386 1.00 89.56 88 LEU A CA 1
ATOM 677 C C . LEU A 1 88 ? -4.067 5.838 -2.956 1.00 89.56 88 LEU A C 1
ATOM 679 O O . LEU A 1 88 ? -4.439 6.176 -1.831 1.00 89.56 88 LEU A O 1
ATOM 683 N N . GLY A 1 89 ? -4.877 5.219 -3.820 1.00 87.88 89 GLY A N 1
ATOM 684 C CA . GLY A 1 89 ? -6.272 4.903 -3.515 1.00 87.88 89 GLY A CA 1
ATOM 685 C C . GLY A 1 89 ? -6.417 3.923 -2.348 1.00 87.88 89 GLY A C 1
ATOM 686 O O . GLY A 1 89 ? -7.241 4.148 -1.460 1.00 87.88 89 GLY A O 1
ATOM 687 N N . ALA A 1 90 ? -5.583 2.880 -2.305 1.00 90.44 90 ALA A N 1
ATOM 688 C CA . ALA A 1 90 ? -5.587 1.908 -1.213 1.00 90.44 90 ALA A CA 1
ATOM 689 C C . ALA A 1 90 ? -5.108 2.540 0.100 1.00 90.44 90 ALA A C 1
ATOM 691 O O . ALA A 1 90 ? -5.793 2.415 1.115 1.00 90.44 90 ALA A O 1
ATOM 692 N N . GLY A 1 91 ? -4.010 3.305 0.070 1.00 90.38 91 GLY A N 1
ATOM 693 C CA . GLY A 1 91 ? -3.471 3.958 1.267 1.00 90.38 91 GLY A CA 1
ATOM 694 C C . GLY A 1 91 ? -4.455 4.941 1.913 1.00 90.38 91 GLY A C 1
ATOM 695 O O . GLY A 1 91 ? -4.687 4.894 3.125 1.00 90.38 91 GLY A O 1
ATOM 696 N N . VAL A 1 92 ? -5.099 5.798 1.111 1.00 92.31 92 VAL A N 1
ATOM 697 C CA . VAL A 1 92 ? -6.114 6.742 1.613 1.00 92.31 92 VAL A CA 1
ATOM 698 C C . VAL A 1 92 ? -7.369 6.002 2.089 1.00 92.31 92 VAL A C 1
ATOM 700 O O . VAL A 1 92 ? -7.887 6.301 3.169 1.00 92.31 92 VAL A O 1
ATOM 703 N N . GLY A 1 93 ? -7.846 5.017 1.323 1.00 91.25 93 GLY A N 1
ATOM 704 C CA . GLY A 1 93 ? -9.045 4.247 1.656 1.00 91.25 93 GLY A CA 1
ATOM 705 C C . GLY A 1 93 ? -8.906 3.455 2.958 1.00 91.25 93 GLY A C 1
ATOM 706 O O . GLY A 1 93 ? -9.795 3.504 3.811 1.00 91.25 93 GLY A O 1
ATOM 707 N N . GLN A 1 94 ? -7.773 2.780 3.153 1.00 93.81 94 GLN A N 1
ATOM 708 C CA . GLN A 1 94 ? -7.484 2.025 4.373 1.00 93.81 94 GLN A CA 1
ATOM 709 C C . GLN A 1 94 ? -7.293 2.939 5.584 1.00 93.81 94 GLN A C 1
ATOM 711 O O . GLN A 1 94 ? -7.824 2.638 6.654 1.00 93.81 94 GLN A O 1
ATOM 716 N N . GLY A 1 95 ? -6.604 4.076 5.426 1.00 92.94 95 GLY A N 1
ATOM 717 C CA . GLY A 1 95 ? -6.457 5.064 6.498 1.00 92.94 95 GLY A CA 1
ATOM 718 C C . GLY A 1 95 ? -7.808 5.613 6.966 1.00 92.94 95 GLY A C 1
ATOM 719 O O . GLY A 1 95 ? -8.082 5.673 8.168 1.00 92.94 95 GLY A O 1
ATOM 720 N N . TYR A 1 96 ? -8.694 5.933 6.020 1.00 94.38 96 TYR A N 1
ATOM 721 C CA . TYR A 1 96 ? -10.056 6.371 6.320 1.00 94.38 96 TYR A CA 1
ATOM 722 C C . TYR A 1 96 ? -10.880 5.276 7.013 1.00 94.38 96 TYR A C 1
ATOM 724 O O . TYR A 1 96 ? -11.504 5.526 8.049 1.00 94.38 96 TYR A O 1
ATOM 732 N N . ALA A 1 97 ? -10.856 4.048 6.487 1.00 93.50 97 ALA A N 1
ATOM 733 C CA . ALA A 1 97 ? -11.571 2.915 7.071 1.00 93.50 97 ALA A CA 1
ATOM 734 C C . ALA A 1 97 ? -11.095 2.606 8.500 1.00 93.50 97 ALA A C 1
ATOM 736 O O . ALA A 1 97 ? -11.922 2.399 9.390 1.00 93.50 97 ALA A O 1
ATOM 737 N N . ALA A 1 98 ? -9.782 2.642 8.744 1.00 95.06 98 ALA A N 1
ATOM 738 C CA . ALA A 1 98 ? -9.195 2.433 10.064 1.00 95.06 98 ALA A CA 1
ATOM 739 C C . ALA A 1 98 ? -9.599 3.532 11.060 1.00 95.06 98 ALA A C 1
ATOM 741 O O . ALA A 1 98 ? -9.974 3.224 12.193 1.00 95.06 98 ALA A O 1
ATOM 742 N N . GLY A 1 99 ? -9.603 4.801 10.636 1.00 95.50 99 GLY A N 1
ATOM 743 C CA . GLY A 1 99 ? -10.079 5.913 11.466 1.00 95.50 99 GLY A CA 1
ATOM 744 C C . GLY A 1 99 ? -11.545 5.743 11.877 1.00 95.50 99 GLY A C 1
ATOM 745 O O . GLY A 1 99 ? -11.888 5.862 13.054 1.00 95.50 99 GLY A O 1
ATOM 746 N N . ARG A 1 100 ? -12.409 5.364 10.928 1.00 95.44 100 ARG A N 1
ATOM 747 C CA . ARG A 1 100 ? -13.834 5.103 11.192 1.00 95.44 100 ARG A CA 1
ATOM 748 C C . ARG A 1 100 ? -14.061 3.876 12.070 1.00 95.44 100 ARG A C 1
ATOM 750 O O . ARG A 1 100 ? -14.953 3.896 12.918 1.00 95.44 100 ARG A O 1
ATOM 757 N N . ALA A 1 101 ? -13.253 2.833 11.907 1.00 95.31 101 ALA A N 1
ATOM 758 C CA . ALA A 1 101 ? -13.284 1.668 12.780 1.00 95.31 101 ALA A CA 1
ATOM 759 C C . ALA A 1 101 ? -12.908 2.046 14.221 1.00 95.31 101 ALA A C 1
ATOM 761 O O . ALA A 1 101 ? -13.622 1.669 15.148 1.00 95.31 101 ALA A O 1
ATOM 762 N N . ALA A 1 102 ? -11.859 2.851 14.416 1.00 95.94 102 ALA A N 1
ATOM 763 C CA . ALA A 1 102 ? -11.451 3.321 15.739 1.00 95.94 102 ALA A CA 1
ATOM 764 C C . ALA A 1 102 ? -12.546 4.158 16.426 1.00 95.94 102 ALA A C 1
ATOM 766 O O . ALA A 1 102 ? -12.849 3.938 17.599 1.00 95.94 102 ALA A O 1
ATOM 767 N N . GLU A 1 103 ? -13.201 5.065 15.693 1.00 96.31 103 GLU A N 1
ATOM 768 C CA . GLU A 1 103 ? -14.347 5.828 16.210 1.00 96.31 103 GLU A CA 1
ATOM 769 C C . GLU A 1 103 ? -15.526 4.924 16.598 1.00 96.31 103 GLU A C 1
ATOM 771 O O . GLU A 1 103 ? -16.167 5.143 17.630 1.00 96.31 103 GLU A O 1
ATOM 776 N N . ALA A 1 104 ? -15.822 3.903 15.789 1.00 95.38 104 ALA A N 1
ATOM 777 C CA . ALA A 1 104 ? -16.897 2.955 16.065 1.00 95.38 104 ALA A CA 1
ATOM 778 C C . ALA A 1 104 ? -16.610 2.112 17.318 1.00 95.38 104 ALA A C 1
ATOM 780 O O . ALA A 1 104 ? -17.501 1.958 18.154 1.00 95.38 104 ALA A O 1
ATOM 781 N N . VAL A 1 105 ? -15.371 1.635 17.489 1.00 96.88 105 VAL A N 1
ATOM 782 C CA . VAL A 1 105 ? -14.935 0.918 18.702 1.00 96.88 105 VAL A CA 1
ATOM 783 C C . VAL A 1 105 ? -15.018 1.824 19.928 1.00 96.88 105 VAL A C 1
ATOM 785 O O . VAL A 1 105 ? -15.519 1.403 20.966 1.00 96.88 105 VAL A O 1
ATOM 788 N N . GLY A 1 106 ? -14.610 3.091 19.808 1.00 95.00 106 GLY A N 1
ATOM 789 C CA . GLY A 1 106 ? -14.715 4.060 20.903 1.00 95.00 106 GLY A CA 1
ATOM 790 C C . GLY A 1 106 ? -16.156 4.319 21.360 1.00 95.00 106 GLY A C 1
ATOM 791 O O . GLY A 1 106 ? -16.380 4.619 22.531 1.00 95.00 106 GLY A O 1
ATOM 792 N N . ARG A 1 107 ? -17.140 4.182 20.459 1.00 96.38 107 ARG A N 1
ATOM 793 C CA . ARG A 1 107 ? -18.574 4.301 20.782 1.00 96.38 107 ARG A CA 1
ATOM 794 C C . ARG A 1 107 ? -19.183 3.002 21.301 1.00 96.38 107 ARG A C 1
ATOM 796 O O . ARG A 1 107 ? -20.097 3.061 22.117 1.00 96.38 107 ARG A O 1
ATOM 803 N N . ASN A 1 108 ? -18.723 1.855 20.808 1.00 94.75 108 ASN A N 1
ATOM 804 C CA . ASN A 1 108 ? -19.214 0.544 21.218 1.00 94.75 108 ASN A CA 1
ATOM 805 C C . ASN A 1 108 ? -18.052 -0.461 21.369 1.00 94.75 108 ASN A C 1
ATOM 807 O O . ASN A 1 108 ? -17.752 -1.200 20.424 1.00 94.75 108 ASN A O 1
ATOM 811 N N . PRO A 1 109 ? -17.409 -0.511 22.550 1.00 93.56 109 PRO A N 1
ATOM 812 C CA . PRO A 1 109 ? -16.251 -1.371 22.785 1.00 93.56 109 PRO A CA 1
ATOM 813 C C . PRO A 1 109 ? -16.614 -2.863 22.818 1.00 93.56 109 PRO A C 1
ATOM 815 O O . PRO A 1 109 ? -15.796 -3.702 22.456 1.00 93.56 109 PRO A O 1
ATOM 818 N N . GLU A 1 110 ? -17.853 -3.216 23.168 1.00 95.94 110 GLU A N 1
ATOM 819 C CA . GLU A 1 110 ? -18.321 -4.611 23.177 1.00 95.94 110 GLU A CA 1
ATOM 820 C C . GLU A 1 110 ? -18.368 -5.214 21.762 1.00 95.94 110 GLU A C 1
ATOM 822 O O . GLU A 1 110 ? -18.246 -6.426 21.582 1.00 95.94 110 GLU A O 1
ATOM 827 N N . ALA A 1 111 ? -18.495 -4.365 20.736 1.00 95.00 111 ALA A N 1
ATOM 828 C CA . ALA A 1 111 ? -18.518 -4.767 19.334 1.00 95.00 111 ALA A CA 1
ATOM 829 C C . ALA A 1 111 ? -17.130 -4.773 18.658 1.00 95.00 111 ALA A C 1
ATOM 831 O O . ALA A 1 111 ? -17.060 -4.997 17.443 1.00 95.00 111 ALA A O 1
ATOM 832 N N . GLU A 1 112 ? -16.031 -4.559 19.398 1.00 94.88 112 GLU A N 1
ATOM 833 C CA . GLU A 1 112 ? -14.674 -4.404 18.844 1.00 94.88 112 GLU A CA 1
ATOM 834 C C . GLU A 1 112 ? -14.298 -5.524 17.868 1.00 94.88 112 GLU A C 1
ATOM 836 O O . GLU A 1 112 ? -13.885 -5.254 16.739 1.00 94.88 112 GLU A O 1
ATOM 841 N N . GLY A 1 113 ? -14.492 -6.785 18.266 1.00 95.50 113 GLY A N 1
ATOM 842 C CA . GLY A 1 113 ? -14.117 -7.934 17.439 1.00 95.50 113 GLY A CA 1
ATOM 843 C C . GLY A 1 113 ? -14.824 -7.947 16.079 1.00 95.50 113 GLY A C 1
ATOM 844 O O . GLY A 1 113 ? -14.201 -8.217 15.052 1.00 95.50 113 GLY A O 1
ATOM 845 N N . LYS A 1 114 ? -16.113 -7.586 16.046 1.00 96.38 114 LYS A N 1
ATOM 846 C CA . LYS A 1 114 ? -16.896 -7.525 14.803 1.00 96.38 114 LYS A CA 1
ATOM 847 C C . LYS A 1 114 ? -16.452 -6.359 13.918 1.00 96.38 114 LYS A C 1
ATOM 849 O O . LYS A 1 114 ? -16.322 -6.538 12.708 1.00 96.38 114 LYS A O 1
ATOM 854 N N . ILE A 1 115 ? -16.189 -5.194 14.515 1.00 96.12 115 ILE A N 1
ATOM 855 C CA . ILE A 1 115 ? -15.710 -4.002 13.801 1.00 96.12 115 ILE A CA 1
ATOM 856 C C . ILE A 1 115 ? -14.330 -4.270 13.190 1.00 96.12 115 ILE A C 1
ATOM 858 O O . ILE A 1 115 ? -14.127 -4.018 12.003 1.00 96.12 115 ILE A O 1
ATOM 862 N N . ARG A 1 116 ? -13.405 -4.849 13.964 1.00 95.00 116 ARG A N 1
ATOM 863 C CA . ARG A 1 116 ? -12.055 -5.188 13.498 1.00 95.00 116 ARG A CA 1
ATOM 864 C C . ARG A 1 116 ? -12.085 -6.189 12.348 1.00 95.00 116 ARG A C 1
ATOM 866 O O . ARG A 1 116 ? -11.380 -5.989 11.365 1.00 95.00 116 ARG A O 1
ATOM 873 N N . ASN A 1 117 ? -12.915 -7.228 12.434 1.00 96.56 117 ASN A N 1
ATOM 874 C CA . ASN A 1 117 ? -13.043 -8.201 11.347 1.00 96.56 117 ASN A CA 1
ATOM 875 C C . ASN A 1 117 ? -13.564 -7.545 10.062 1.00 96.56 117 ASN A C 1
ATOM 877 O O . ASN A 1 117 ? -13.015 -7.779 8.989 1.00 96.56 117 ASN A O 1
ATOM 881 N N . MET A 1 118 ? -14.579 -6.686 10.169 1.00 95.06 118 MET A N 1
ATOM 882 C CA . MET A 1 118 ? -15.119 -5.965 9.015 1.00 95.06 118 MET A CA 1
ATOM 883 C C . MET A 1 118 ? -14.091 -5.007 8.401 1.00 95.06 118 MET A C 1
ATOM 885 O O . MET A 1 118 ? -13.966 -4.946 7.180 1.00 95.06 118 MET A O 1
ATOM 889 N N . MET A 1 119 ? -13.315 -4.319 9.243 1.00 95.81 119 MET A N 1
ATOM 890 C CA . MET A 1 119 ? -12.209 -3.464 8.816 1.00 95.81 119 MET A CA 1
ATOM 891 C C . MET A 1 119 ? -11.133 -4.263 8.072 1.00 95.81 119 MET A C 1
ATOM 893 O O . MET A 1 119 ? -10.744 -3.857 6.986 1.00 95.81 119 MET A O 1
ATOM 897 N N . ILE A 1 120 ? -10.678 -5.403 8.606 1.00 95.00 120 ILE A N 1
ATOM 898 C CA . ILE A 1 120 ? -9.635 -6.226 7.967 1.00 95.00 120 ILE A CA 1
ATOM 899 C C . ILE A 1 120 ? -10.104 -6.747 6.606 1.00 95.00 120 ILE A C 1
ATOM 901 O O . ILE A 1 120 ? -9.350 -6.672 5.640 1.00 95.00 120 ILE A O 1
ATOM 905 N N . ILE A 1 121 ? -11.346 -7.232 6.507 1.00 95.12 121 ILE A N 1
ATOM 906 C CA . ILE A 1 121 ? -11.908 -7.710 5.235 1.00 95.12 121 ILE A CA 1
ATOM 907 C C . ILE A 1 121 ? -11.974 -6.561 4.220 1.00 95.12 121 ILE A C 1
ATOM 909 O O . ILE A 1 121 ? -11.538 -6.724 3.082 1.00 95.12 121 ILE A O 1
ATOM 913 N N . GLY A 1 122 ? -12.463 -5.387 4.634 1.00 92.50 122 GLY A N 1
ATOM 914 C CA . GLY A 1 122 ? -12.500 -4.199 3.779 1.00 92.50 122 GLY A CA 1
ATOM 915 C C . GLY A 1 122 ? -11.107 -3.759 3.321 1.00 92.50 122 GLY A C 1
ATOM 916 O O . GLY A 1 122 ? -10.903 -3.516 2.132 1.00 92.50 122 GLY A O 1
ATOM 917 N N . SER A 1 123 ? -10.134 -3.728 4.235 1.00 93.25 123 SER A N 1
ATOM 918 C CA . SER A 1 123 ? -8.745 -3.386 3.920 1.00 93.25 123 SER A CA 1
ATOM 919 C C . SER A 1 123 ? -8.097 -4.390 2.970 1.00 93.25 123 SER A C 1
ATOM 921 O O . SER A 1 123 ? -7.386 -3.965 2.067 1.00 93.25 123 SER A O 1
ATOM 923 N N . ALA A 1 124 ? -8.365 -5.690 3.120 1.00 92.69 124 ALA A N 1
ATOM 924 C CA . ALA A 1 124 ? -7.830 -6.725 2.234 1.00 92.69 124 ALA A CA 1
ATOM 925 C C . ALA A 1 124 ? -8.379 -6.607 0.803 1.00 92.69 124 ALA A C 1
ATOM 927 O O . ALA A 1 124 ? -7.639 -6.766 -0.165 1.00 92.69 124 ALA A O 1
ATOM 928 N N . ILE A 1 125 ? -9.667 -6.280 0.657 1.00 92.44 125 ILE A N 1
ATOM 929 C CA . ILE A 1 125 ? -10.268 -6.026 -0.659 1.00 92.44 125 ILE A CA 1
ATOM 930 C C . ILE A 1 125 ? -9.667 -4.758 -1.275 1.00 92.44 125 ILE A C 1
ATOM 932 O O . ILE A 1 125 ? -9.302 -4.769 -2.449 1.00 92.44 125 ILE A O 1
ATOM 936 N N . ALA A 1 126 ? -9.511 -3.689 -0.490 1.00 90.50 126 ALA A N 1
ATOM 937 C CA . ALA A 1 126 ? -8.873 -2.457 -0.954 1.00 90.50 126 ALA A CA 1
ATOM 938 C C . ALA A 1 126 ? -7.406 -2.674 -1.371 1.00 90.50 126 ALA A C 1
ATOM 940 O O . ALA A 1 126 ? -6.958 -2.059 -2.332 1.00 90.50 126 ALA A O 1
ATOM 941 N N . GLU A 1 127 ? -6.679 -3.579 -0.711 1.00 92.19 127 GLU A N 1
ATOM 942 C CA . GLU A 1 127 ? -5.287 -3.906 -1.055 1.00 92.19 127 GLU A CA 1
ATOM 943 C C . GLU A 1 127 ? -5.165 -4.578 -2.431 1.00 92.19 127 GLU A C 1
ATOM 945 O O . GLU A 1 127 ? -4.177 -4.394 -3.137 1.00 92.19 127 GLU A O 1
ATOM 950 N N . SER A 1 128 ? -6.183 -5.332 -2.860 1.00 91.88 128 SER A N 1
ATOM 951 C CA . SER A 1 128 ? -6.130 -6.054 -4.138 1.00 91.88 128 SER A CA 1
ATOM 952 C C . SER A 1 128 ? -5.965 -5.132 -5.353 1.00 91.88 128 SER A C 1
ATOM 954 O O . SER A 1 128 ? -5.262 -5.485 -6.299 1.00 91.88 128 SER A O 1
ATOM 956 N N . SER A 1 129 ? -6.541 -3.924 -5.324 1.00 88.94 129 SER A N 1
ATOM 957 C CA . SER A 1 129 ? -6.384 -2.949 -6.411 1.00 88.94 129 SER A CA 1
ATOM 958 C C . SER A 1 129 ? -4.975 -2.350 -6.456 1.00 88.94 129 SER A C 1
ATOM 960 O O . SER A 1 129 ? -4.427 -2.164 -7.544 1.00 88.94 129 SER A O 1
ATOM 962 N N . ALA A 1 130 ? -4.359 -2.122 -5.292 1.00 91.50 130 ALA A N 1
ATOM 963 C CA . ALA A 1 130 ? -2.956 -1.729 -5.184 1.00 91.50 130 ALA A CA 1
ATOM 964 C C . ALA A 1 130 ? -2.022 -2.830 -5.704 1.00 91.50 130 ALA A C 1
ATOM 966 O O . ALA A 1 130 ? -1.106 -2.545 -6.473 1.00 91.50 130 ALA A O 1
ATOM 967 N N . LEU A 1 131 ? -2.299 -4.097 -5.383 1.00 92.81 131 LEU A N 1
ATOM 968 C CA . LEU A 1 131 ? -1.530 -5.223 -5.916 1.00 92.81 131 LEU A CA 1
ATOM 969 C C . LEU A 1 131 ? -1.640 -5.340 -7.443 1.00 92.81 131 LEU A C 1
ATOM 971 O O . LEU A 1 131 ? -0.638 -5.627 -8.091 1.00 92.81 131 LEU A O 1
ATOM 975 N N . TYR A 1 132 ? -2.798 -5.071 -8.051 1.00 92.31 132 TYR A N 1
ATOM 976 C CA . TYR A 1 132 ? -2.894 -5.053 -9.518 1.00 92.31 132 TYR A CA 1
ATOM 977 C C . TYR A 1 132 ? -2.059 -3.935 -10.150 1.00 92.31 132 TYR A C 1
ATOM 979 O O . TYR A 1 132 ? -1.372 -4.171 -11.142 1.00 92.31 132 TYR A O 1
ATOM 987 N N . SER A 1 133 ? -2.067 -2.741 -9.555 1.00 92.50 133 SER A N 1
ATOM 988 C CA . SER A 1 133 ? -1.199 -1.628 -9.958 1.00 92.50 133 SER A CA 1
ATOM 989 C C . SER A 1 133 ? 0.291 -1.996 -9.833 1.00 92.50 133 SER A C 1
ATOM 991 O O . SER A 1 133 ? 1.053 -1.740 -10.769 1.00 92.50 133 SER A O 1
ATOM 993 N N . LEU A 1 134 ? 0.687 -2.691 -8.755 1.00 92.62 134 LEU A N 1
ATOM 994 C CA . LEU A 1 134 ? 2.040 -3.240 -8.583 1.00 92.62 134 LEU A CA 1
ATOM 995 C C . LEU A 1 134 ? 2.419 -4.189 -9.715 1.00 92.62 134 LEU A C 1
ATOM 997 O O . LEU A 1 134 ? 3.485 -4.062 -10.312 1.00 92.62 134 LEU A O 1
ATOM 1001 N N . VAL A 1 135 ? 1.547 -5.162 -9.983 1.00 94.25 135 VAL A N 1
ATOM 1002 C CA . VAL A 1 135 ? 1.794 -6.217 -10.966 1.00 94.25 135 VAL A CA 1
ATOM 1003 C C . VAL A 1 135 ? 1.956 -5.608 -12.351 1.00 94.25 135 VAL A C 1
ATOM 1005 O O . VAL A 1 135 ? 2.902 -5.956 -13.048 1.00 94.25 135 VAL A O 1
ATOM 1008 N N . ILE A 1 136 ? 1.102 -4.655 -12.732 1.00 93.12 136 ILE A N 1
ATOM 1009 C CA . ILE A 1 136 ? 1.218 -3.958 -14.018 1.00 93.12 136 ILE A CA 1
ATOM 1010 C C . ILE A 1 136 ? 2.547 -3.196 -14.106 1.00 93.12 136 ILE A C 1
ATOM 1012 O O . ILE A 1 136 ? 3.232 -3.302 -15.120 1.00 93.12 136 ILE A O 1
ATOM 1016 N N . ALA A 1 137 ? 2.949 -2.482 -13.050 1.00 92.56 137 ALA A N 1
ATOM 1017 C CA . ALA A 1 137 ? 4.226 -1.771 -13.033 1.00 92.56 137 ALA A CA 1
ATOM 1018 C C . ALA A 1 137 ? 5.426 -2.725 -13.189 1.00 92.56 137 ALA A C 1
ATOM 1020 O O . ALA A 1 137 ? 6.333 -2.446 -13.968 1.00 92.56 137 ALA A O 1
ATOM 1021 N N . ILE A 1 138 ? 5.411 -3.874 -12.505 1.00 92.75 138 ILE A N 1
ATOM 1022 C CA . ILE A 1 138 ? 6.453 -4.906 -12.626 1.00 92.75 138 ILE A CA 1
ATOM 1023 C C . ILE A 1 138 ? 6.475 -5.492 -14.043 1.00 92.75 138 ILE A C 1
ATOM 1025 O O . ILE A 1 138 ? 7.546 -5.629 -14.630 1.00 92.75 138 ILE A O 1
ATOM 1029 N N . LEU A 1 139 ? 5.313 -5.812 -14.619 1.00 92.69 139 LEU A N 1
ATOM 1030 C CA . LEU A 1 139 ? 5.232 -6.349 -15.980 1.00 92.69 139 LEU A CA 1
ATOM 1031 C C . LEU A 1 139 ? 5.798 -5.364 -17.010 1.00 92.69 139 LEU A C 1
ATOM 1033 O O . LEU A 1 139 ? 6.542 -5.777 -17.892 1.00 92.69 139 LEU A O 1
ATOM 1037 N N . LEU A 1 140 ? 5.520 -4.069 -16.863 1.00 89.88 140 LEU A N 1
ATOM 1038 C CA . LEU A 1 140 ? 6.082 -3.037 -17.738 1.00 89.88 140 LEU A CA 1
ATOM 1039 C C . LEU A 1 140 ? 7.604 -2.883 -17.600 1.00 89.88 140 LEU A C 1
ATOM 1041 O O . LEU A 1 140 ? 8.242 -2.429 -18.535 1.00 89.88 140 LEU A O 1
ATOM 1045 N N . ILE A 1 141 ? 8.200 -3.247 -16.464 1.00 86.38 141 ILE A N 1
ATOM 1046 C CA . ILE A 1 141 ? 9.656 -3.143 -16.268 1.00 86.38 141 ILE A CA 1
ATOM 1047 C C . ILE A 1 141 ? 10.396 -4.380 -16.794 1.00 86.38 141 ILE A C 1
ATOM 1049 O O . ILE A 1 141 ? 11.516 -4.255 -17.280 1.00 86.38 141 ILE A O 1
ATOM 1053 N N . PHE A 1 142 ? 9.806 -5.573 -16.671 1.00 85.38 142 PHE A N 1
ATOM 1054 C CA . PHE A 1 142 ? 10.517 -6.836 -16.925 1.00 85.38 142 PHE A CA 1
ATOM 1055 C C . PHE A 1 142 ? 10.046 -7.614 -18.156 1.00 85.38 142 PHE A C 1
ATOM 1057 O O . PHE A 1 142 ? 10.727 -8.556 -18.560 1.00 85.38 142 PHE A O 1
ATOM 1064 N N . VAL A 1 143 ? 8.879 -7.284 -18.712 1.00 86.06 143 VAL A N 1
ATOM 1065 C CA . VAL A 1 143 ? 8.263 -8.039 -19.817 1.00 86.06 143 VAL A CA 1
ATOM 1066 C C . VAL A 1 143 ? 8.076 -7.191 -21.075 1.00 86.06 143 VAL A C 1
ATOM 1068 O O . VAL A 1 143 ? 8.102 -7.755 -22.167 1.00 86.06 143 VAL A O 1
ATOM 1071 N N . ALA A 1 144 ? 7.866 -5.879 -20.925 1.00 71.94 144 ALA A N 1
ATOM 1072 C CA . ALA A 1 144 ? 7.755 -4.937 -22.041 1.00 71.94 144 ALA A CA 1
ATOM 1073 C C . ALA A 1 144 ? 9.131 -4.588 -22.629 1.00 71.94 144 ALA A C 1
ATOM 1075 O O . ALA A 1 144 ? 9.191 -4.436 -23.867 1.00 71.94 144 ALA A O 1
#

Radius of gyration: 25.72 Å; chains: 1; bounding box: 47×22×90 Å

InterPro domains:
  IPR000454 ATP synthase, F0 complex, subunit C [MF_01396] (73-141)
  IPR000454 ATP synthase, F0 complex, subunit C [PR00124] (78-97)
  IPR000454 ATP synthase, F0 complex, subunit C [PR00124] (99-114)
  IPR000454 ATP synthase, F0 complex, subunit C [PR00124] (116-141)
  IPR000454 ATP synthase, F0 complex, subunit C [PTHR10031] (63-143)
  IPR002379 V-ATPase proteolipid subunit C-like domain [PF00137] (78-140)
  IPR005953 ATP synthase, F0 complex, subunit C, bacterial/chloroplast [TIGR01260] (88-142)
  IPR020537 ATP synthase, F0 complex, subunit C, DCCD-binding site [PS00605] (106-127)
  IPR035921 F/V-ATP synthase subunit C superfamily [G3DSA:1.20.120.610] (50-144)
  IPR035921 F/V-ATP synthase subunit C superfamily [SSF81333] (72-142)

Sequence (144 aa):
MNKNLNTNIKSKNFYKNLNTFVKWSTLIIAIITLILVILASLIHYGVIFEDTTNVLQSTQQDMMVGESTITDKGFAYLGAGVAAVGFLGAGVGQGYAAGRAAEAVGRNPEAEGKIRNMMIIGSAIAESSALYSLVIAILLIFVA

pLDDT: mean 84.72, std 10.92, range [58.69, 96.88]

Organism: NCBI:txid1427984